Protein AF-A0A7V0T8Z2-F1 (afdb_monomer_lite)

Secondary structure (DSSP, 8-state):
-------EEEE--TT-SB--GGG-SEEEEEEEE-SSEEEEEEEEE-TT--EEEE-SS--EEEE-------

Structure (mmCIF, N/CA/C/O backbone):
data_AF-A0A7V0T8Z2-F1
#
_entry.id   AF-A0A7V0T8Z2-F1
#
loop_
_atom_site.group_PDB
_atom_site.id
_atom_site.type_symbol
_atom_site.label_atom_id
_atom_site.label_alt_id
_atom_site.label_comp_id
_atom_site.label_asym_id
_atom_site.label_entity_id
_atom_site.label_seq_id
_atom_site.pdbx_PDB_ins_code
_atom_site.Cartn_x
_atom_site.Cartn_y
_atom_site.Cartn_z
_atom_site.occupancy
_atom_site.B_iso_or_equiv
_atom_site.auth_seq_id
_atom_site.auth_comp_id
_atom_site.auth_asym_id
_atom_site.auth_atom_id
_atom_site.pdbx_PDB_model_num
ATOM 1 N N . THR A 1 1 ? -15.081 26.415 9.743 1.00 43.03 1 THR A N 1
ATOM 2 C CA . THR A 1 1 ? -15.567 25.028 9.582 1.00 43.03 1 THR A CA 1
ATOM 3 C C . THR A 1 1 ? -14.623 24.133 10.355 1.00 43.03 1 THR A C 1
ATOM 5 O O . THR A 1 1 ? -13.436 24.162 10.081 1.00 43.03 1 THR A O 1
ATOM 8 N N . MET A 1 2 ? -15.098 23.466 11.409 1.00 35.22 2 MET A N 1
ATOM 9 C CA . MET A 1 2 ? -14.257 22.621 12.271 1.00 35.22 2 MET A CA 1
ATOM 10 C C . MET A 1 2 ? -13.717 21.441 11.447 1.00 35.22 2 MET A C 1
ATOM 12 O O . MET A 1 2 ? -14.482 20.549 11.088 1.00 35.22 2 MET A O 1
ATOM 16 N N . SER A 1 3 ? -12.432 21.452 11.098 1.00 47.75 3 SER A N 1
ATOM 17 C CA . SER A 1 3 ? -11.754 20.321 10.461 1.00 47.75 3 SER A CA 1
ATOM 18 C C . SER A 1 3 ? -11.428 19.288 11.536 1.00 47.75 3 SER A C 1
ATOM 20 O O . SER A 1 3 ? -10.381 19.347 12.179 1.00 47.75 3 SER A O 1
ATOM 22 N N . ASN A 1 4 ? -12.339 18.345 11.759 1.00 53.56 4 ASN A N 1
ATOM 23 C CA . ASN A 1 4 ? -12.056 17.131 12.525 1.00 53.56 4 ASN A CA 1
ATOM 24 C C . ASN A 1 4 ? -11.172 16.182 11.687 1.00 53.56 4 ASN A C 1
ATOM 26 O O . ASN A 1 4 ? -11.551 15.036 11.437 1.00 53.56 4 ASN A O 1
ATOM 30 N N . ASP A 1 5 ? -10.008 16.650 11.228 1.00 63.62 5 ASP A N 1
ATOM 31 C CA . ASP A 1 5 ? -9.095 15.883 10.372 1.00 63.62 5 ASP A CA 1
ATOM 32 C C . ASP A 1 5 ? -8.261 14.925 11.223 1.00 63.62 5 ASP A C 1
ATOM 34 O O . ASP A 1 5 ? -7.057 15.052 11.408 1.00 63.62 5 ASP A O 1
ATOM 38 N N . SER A 1 6 ? -8.941 13.921 11.765 1.00 85.56 6 SER A N 1
ATOM 39 C CA . SER A 1 6 ? -8.329 12.787 12.463 1.00 85.56 6 SER A CA 1
ATOM 40 C C . SER A 1 6 ? -7.744 11.741 11.503 1.00 85.56 6 SER A C 1
ATOM 42 O O . SER A 1 6 ? -7.431 10.621 11.906 1.00 85.56 6 SER A O 1
ATOM 44 N N . THR A 1 7 ? -7.628 12.096 10.221 1.00 94.06 7 THR A N 1
ATOM 45 C CA . THR A 1 7 ? -7.148 11.221 9.157 1.00 94.06 7 THR A CA 1
ATOM 46 C C . THR A 1 7 ? -5.843 11.751 8.586 1.00 94.06 7 THR A C 1
ATOM 48 O O . THR A 1 7 ? -5.770 12.893 8.142 1.00 94.06 7 THR A O 1
ATOM 51 N N . PHE A 1 8 ? -4.828 10.895 8.547 1.00 96.06 8 PHE A N 1
ATOM 52 C CA . PHE A 1 8 ? -3.569 11.155 7.861 1.00 96.06 8 PHE A CA 1
ATOM 53 C C . PHE A 1 8 ? -3.513 10.314 6.592 1.00 96.06 8 PHE A C 1
ATOM 55 O O . PHE A 1 8 ? -3.780 9.113 6.633 1.00 96.06 8 PHE A O 1
ATOM 62 N N . ILE A 1 9 ? -3.151 10.938 5.473 1.00 96.81 9 ILE A N 1
ATOM 63 C CA . ILE A 1 9 ? -2.980 10.272 4.179 1.00 96.81 9 ILE A CA 1
ATOM 64 C C . ILE A 1 9 ? -1.564 10.560 3.698 1.00 96.81 9 ILE A C 1
ATOM 66 O O . ILE A 1 9 ? -1.116 11.707 3.730 1.00 96.81 9 ILE A O 1
ATOM 70 N N . GLY A 1 10 ? -0.855 9.527 3.256 1.00 97.12 10 GLY A N 1
ATOM 71 C CA . GLY A 1 10 ? 0.500 9.666 2.745 1.00 97.12 10 GLY A CA 1
ATOM 72 C C . GLY A 1 10 ? 0.826 8.619 1.697 1.00 97.12 10 GLY A C 1
ATOM 73 O O . GLY A 1 10 ? 0.282 7.516 1.702 1.00 97.12 10 GLY A O 1
ATOM 74 N N . ASN A 1 11 ? 1.738 8.966 0.798 1.00 97.88 11 ASN A N 1
ATOM 75 C CA . ASN A 1 11 ? 2.246 8.046 -0.204 1.00 97.88 11 ASN A CA 1
ATOM 76 C C . ASN A 1 11 ? 3.716 8.321 -0.522 1.00 97.88 11 ASN A C 1
ATOM 78 O O . ASN A 1 11 ? 4.212 9.442 -0.385 1.00 97.88 11 ASN A O 1
ATOM 82 N N . THR A 1 12 ? 4.414 7.300 -1.008 1.00 97.81 12 THR A N 1
ATOM 83 C CA . THR A 1 12 ? 5.747 7.475 -1.597 1.00 97.81 12 THR A CA 1
ATOM 84 C C . THR A 1 12 ? 5.673 8.348 -2.844 1.00 97.81 12 THR A C 1
ATOM 86 O O . THR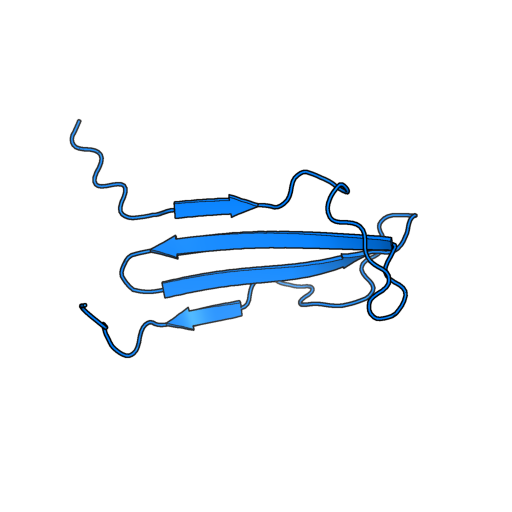 A 1 12 ? 4.742 8.238 -3.647 1.00 97.81 12 THR A O 1
ATOM 89 N N . LYS A 1 13 ? 6.698 9.173 -3.065 1.00 97.25 13 LYS A N 1
ATOM 90 C CA . LYS A 1 13 ? 6.768 10.039 -4.242 1.00 97.25 13 LYS A CA 1
ATOM 91 C C . LYS A 1 13 ? 7.115 9.240 -5.500 1.00 97.25 13 LYS A C 1
ATOM 93 O O . LYS A 1 13 ? 8.273 8.889 -5.716 1.00 97.25 13 LYS A O 1
ATOM 98 N N . ALA A 1 14 ? 6.118 9.014 -6.356 1.00 93.12 14 ALA A N 1
ATOM 99 C CA . ALA A 1 14 ? 6.264 8.351 -7.655 1.00 93.12 14 ALA A CA 1
ATOM 100 C C . ALA A 1 14 ? 7.162 7.094 -7.572 1.00 93.12 14 ALA A C 1
ATOM 102 O O . ALA A 1 14 ? 6.928 6.226 -6.739 1.00 93.12 14 ALA A O 1
ATOM 103 N N . ARG A 1 15 ? 8.206 7.010 -8.405 1.00 96.62 15 ARG A N 1
ATOM 104 C CA . ARG A 1 15 ? 9.163 5.890 -8.452 1.00 96.62 15 ARG A CA 1
ATOM 105 C C . ARG A 1 15 ? 10.428 6.130 -7.610 1.00 96.62 15 ARG A C 1
ATOM 107 O O . ARG A 1 15 ? 11.444 5.485 -7.837 1.00 96.62 15 ARG A O 1
ATOM 114 N N . GLN A 1 16 ? 10.409 7.093 -6.683 1.00 97.31 16 GLN A N 1
ATOM 115 C CA . GLN A 1 16 ? 11.613 7.522 -5.951 1.00 97.31 16 GLN A CA 1
ATOM 116 C C . GLN A 1 16 ? 11.983 6.605 -4.778 1.00 97.31 16 GLN A C 1
ATOM 118 O O . GLN A 1 16 ? 13.081 6.716 -4.241 1.00 97.31 16 GLN A O 1
ATOM 123 N N . CYS A 1 17 ? 11.102 5.678 -4.395 1.00 97.44 17 CYS A N 1
ATOM 124 C CA . CYS A 1 17 ? 11.433 4.611 -3.456 1.00 97.44 17 CYS A CA 1
ATOM 125 C C . CYS A 1 17 ? 12.024 3.423 -4.232 1.00 97.44 17 CYS A C 1
ATOM 127 O O . CYS A 1 17 ? 11.331 2.460 -4.554 1.00 97.44 17 CYS A O 1
ATOM 129 N N . GLY A 1 18 ? 13.298 3.539 -4.610 1.00 96.88 18 GLY A N 1
ATOM 130 C CA . GLY A 1 18 ? 14.025 2.472 -5.301 1.00 96.88 18 GLY A CA 1
ATOM 131 C C . GLY A 1 18 ? 14.301 1.270 -4.393 1.00 96.88 18 GLY A C 1
ATOM 132 O O . GLY A 1 18 ? 14.431 1.412 -3.178 1.00 96.88 18 GLY A O 1
ATOM 133 N N . GLY A 1 19 ? 14.422 0.083 -4.983 1.00 93.00 19 GLY A N 1
ATOM 134 C CA . GLY A 1 19 ? 14.787 -1.136 -4.257 1.00 93.00 19 GLY A CA 1
ATOM 135 C C . GLY A 1 19 ? 14.670 -2.380 -5.129 1.00 93.00 19 GLY A C 1
ATOM 136 O O . GLY A 1 19 ? 13.955 -2.355 -6.119 1.00 93.00 19 GLY A O 1
ATOM 137 N N . SER A 1 20 ? 15.358 -3.459 -4.746 1.00 94.88 20 SER A N 1
ATOM 138 C CA . SER A 1 20 ? 15.473 -4.705 -5.527 1.00 94.88 20 SER A CA 1
ATOM 139 C C . SER A 1 20 ? 14.693 -5.893 -4.949 1.00 94.88 20 SER A C 1
ATOM 141 O O . SER A 1 20 ? 14.891 -7.044 -5.349 1.00 94.88 20 SER A O 1
ATOM 143 N N . LEU A 1 21 ? 13.801 -5.641 -3.983 1.00 95.94 21 LEU A N 1
ATOM 144 C CA . LEU A 1 21 ? 13.044 -6.695 -3.312 1.00 95.94 21 LEU A CA 1
ATOM 145 C C . LEU A 1 21 ? 12.245 -7.508 -4.337 1.00 95.94 21 LEU A C 1
ATOM 147 O O . LEU A 1 21 ? 11.403 -6.958 -5.049 1.00 95.94 21 LEU A O 1
ATOM 151 N N . ARG A 1 22 ? 12.510 -8.821 -4.393 1.00 95.44 22 ARG A N 1
ATOM 152 C CA . ARG A 1 22 ? 11.856 -9.774 -5.310 1.00 95.44 22 ARG A CA 1
ATOM 153 C C . A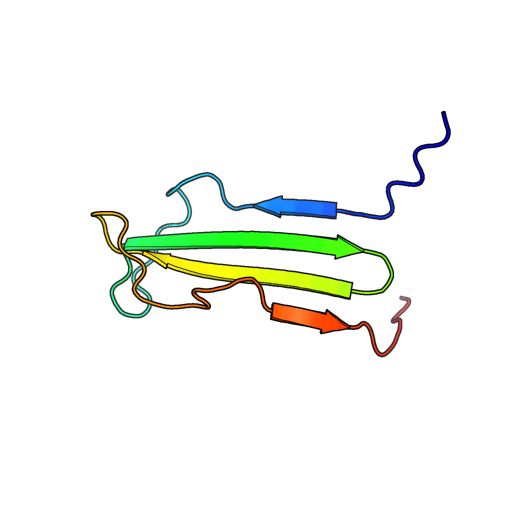RG A 1 22 ? 11.895 -9.324 -6.782 1.00 95.44 22 ARG A C 1
ATOM 155 O O . ARG A 1 22 ? 10.946 -9.561 -7.520 1.00 95.44 22 ARG A O 1
ATOM 162 N N . GLY A 1 23 ? 12.977 -8.660 -7.193 1.00 95.38 23 GLY A N 1
ATOM 163 C CA . GLY A 1 23 ? 13.178 -8.222 -8.577 1.00 95.38 23 GLY A CA 1
ATOM 164 C C . GLY A 1 23 ? 12.452 -6.931 -8.965 1.00 95.38 23 GLY A C 1
ATOM 165 O O . GLY A 1 23 ? 12.491 -6.554 -10.132 1.00 95.38 23 GLY A O 1
ATOM 166 N N . ALA A 1 24 ? 11.807 -6.236 -8.021 1.00 98.06 24 ALA A N 1
ATOM 167 C CA . ALA A 1 24 ? 11.288 -4.895 -8.282 1.00 98.06 24 ALA A CA 1
ATOM 168 C C . ALA A 1 24 ? 12.435 -3.916 -8.586 1.00 98.06 24 ALA A C 1
ATOM 170 O O . ALA A 1 24 ? 13.572 -4.142 -8.190 1.00 98.06 24 ALA A O 1
ATOM 171 N N . ALA A 1 25 ? 12.128 -2.836 -9.297 1.00 98.31 25 ALA A N 1
ATOM 172 C CA . ALA A 1 25 ? 12.995 -1.675 -9.469 1.00 98.31 25 ALA A CA 1
ATOM 173 C C . ALA A 1 25 ? 12.624 -0.552 -8.485 1.00 98.31 25 ALA A C 1
ATOM 175 O O . ALA A 1 25 ? 13.480 0.228 -8.063 1.00 98.31 25 ALA A O 1
ATOM 176 N N . TYR A 1 26 ? 11.344 -0.463 -8.116 1.00 98.56 26 TYR A N 1
ATOM 177 C CA . TYR A 1 26 ? 10.847 0.481 -7.122 1.00 98.56 26 TYR A CA 1
ATOM 178 C C . TYR A 1 26 ? 9.641 -0.085 -6.373 1.00 98.56 26 TYR A C 1
ATOM 180 O O . TYR A 1 26 ? 8.950 -0.992 -6.846 1.00 98.56 26 TYR A O 1
ATOM 188 N N . ALA A 1 27 ? 9.378 0.483 -5.203 1.00 98.38 27 ALA A N 1
ATOM 189 C CA . ALA A 1 27 ? 8.185 0.227 -4.416 1.00 98.38 27 ALA A CA 1
ATOM 190 C C . ALA A 1 27 ? 7.303 1.477 -4.351 1.00 98.38 27 ALA A C 1
ATOM 192 O O . ALA A 1 27 ? 7.785 2.608 -4.427 1.00 98.38 27 ALA A O 1
ATOM 193 N N . THR A 1 28 ? 6.002 1.269 -4.188 1.00 98.25 28 THR A N 1
ATOM 194 C CA . THR A 1 28 ? 5.073 2.321 -3.779 1.00 98.25 28 THR A CA 1
ATOM 195 C C . THR A 1 28 ? 4.397 1.921 -2.485 1.00 98.25 28 THR A C 1
ATOM 197 O O . THR A 1 28 ? 3.998 0.762 -2.350 1.00 98.25 28 THR A O 1
ATOM 200 N N . SER A 1 29 ? 4.192 2.893 -1.606 1.00 97.75 29 SER A N 1
ATOM 201 C CA . SER A 1 29 ? 3.329 2.757 -0.438 1.00 97.75 29 SER A CA 1
ATOM 202 C C . SER A 1 29 ? 2.262 3.842 -0.478 1.00 97.75 29 SER A C 1
ATOM 204 O O . SER A 1 29 ? 2.574 4.999 -0.773 1.00 97.75 29 SER A O 1
ATOM 206 N N . GLU A 1 30 ? 1.019 3.464 -0.200 1.00 98.38 30 GLU A N 1
ATOM 207 C CA . GLU A 1 30 ? -0.111 4.358 0.048 1.00 98.38 30 GLU A CA 1
ATOM 208 C C . GLU A 1 30 ? -0.697 3.999 1.414 1.00 98.38 30 GLU A C 1
ATOM 210 O O . GLU A 1 30 ? -1.055 2.844 1.659 1.00 98.38 30 GLU A O 1
ATOM 215 N N . VAL A 1 31 ? -0.778 4.980 2.309 1.00 98.25 31 VAL A N 1
ATOM 216 C CA . VAL A 1 31 ? -1.194 4.777 3.695 1.00 98.25 31 VAL A CA 1
ATOM 217 C C . VAL A 1 31 ? -2.290 5.764 4.063 1.00 98.25 31 VAL A C 1
ATOM 219 O O . VAL A 1 31 ? -2.177 6.965 3.824 1.00 98.25 31 VAL A O 1
ATOM 222 N N . THR A 1 32 ? -3.351 5.252 4.681 1.00 97.62 32 THR A N 1
ATOM 223 C CA . THR A 1 32 ? -4.380 6.059 5.347 1.00 97.62 32 THR A CA 1
ATOM 224 C C . THR A 1 32 ? -4.493 5.623 6.798 1.00 97.62 32 THR A C 1
ATOM 226 O O . THR A 1 32 ? -4.731 4.449 7.078 1.00 97.62 32 THR A O 1
ATOM 229 N N . ILE A 1 33 ? -4.351 6.563 7.725 1.00 96.56 33 ILE A N 1
ATOM 230 C CA . ILE A 1 33 ? -4.496 6.337 9.164 1.00 96.56 33 ILE A CA 1
ATOM 231 C C . ILE A 1 33 ? -5.678 7.155 9.650 1.00 96.56 33 ILE A C 1
ATOM 233 O O . ILE A 1 33 ? -5.773 8.337 9.355 1.00 96.56 33 ILE A O 1
ATOM 237 N N . THR A 1 34 ? -6.554 6.529 10.420 1.00 94.62 34 THR A N 1
ATOM 238 C CA . THR A 1 34 ? -7.692 7.158 11.103 1.00 94.62 34 THR A CA 1
ATOM 239 C C . THR A 1 34 ? -7.619 6.805 12.596 1.00 94.62 34 THR A C 1
ATOM 241 O O . THR A 1 34 ? -6.769 5.995 12.983 1.00 94.62 34 THR A O 1
ATOM 244 N N . PRO A 1 35 ? -8.526 7.296 13.460 1.00 93.19 35 PRO A N 1
ATOM 245 C CA . PRO A 1 35 ? -8.522 6.913 14.873 1.00 93.19 35 PRO A CA 1
ATOM 246 C C . PRO A 1 35 ? -8.685 5.410 15.137 1.00 93.19 35 PRO A C 1
ATOM 248 O O . PRO A 1 35 ? -8.221 4.927 16.172 1.00 93.19 35 PRO A O 1
ATOM 251 N N . SER A 1 36 ? -9.345 4.680 14.230 1.00 94.44 36 SER A N 1
ATOM 252 C CA . SER A 1 36 ? -9.753 3.284 14.434 1.00 94.44 36 SER A CA 1
ATOM 253 C C . SER A 1 36 ? -9.123 2.284 13.466 1.00 94.44 36 SER A C 1
ATOM 255 O O . SER A 1 36 ? -9.293 1.084 13.662 1.00 94.44 36 SER A O 1
ATOM 257 N N . ARG A 1 37 ? -8.421 2.734 12.420 1.00 95.88 37 ARG A N 1
ATOM 258 C CA . ARG A 1 37 ? -7.842 1.841 11.403 1.00 95.88 37 ARG A CA 1
ATOM 259 C C . ARG A 1 37 ? -6.626 2.427 10.703 1.00 95.88 37 ARG A C 1
ATOM 261 O O . ARG A 1 37 ? -6.521 3.645 10.544 1.00 95.88 37 ARG A O 1
ATOM 268 N N . LEU A 1 38 ? -5.793 1.525 10.197 1.00 97.62 38 LEU A N 1
ATOM 269 C CA . LEU A 1 38 ? -4.725 1.778 9.239 1.00 97.62 38 LEU A CA 1
ATOM 270 C C . LEU A 1 38 ? -5.012 1.000 7.951 1.00 97.62 38 LEU A C 1
ATOM 272 O O . LEU A 1 38 ? -5.356 -0.179 7.983 1.00 97.62 38 LEU A O 1
ATOM 276 N N . ILE A 1 39 ? -4.887 1.665 6.809 1.00 98.38 39 ILE A N 1
ATOM 277 C CA . ILE A 1 39 ? -4.931 1.050 5.482 1.00 98.38 39 ILE A CA 1
ATOM 278 C C . ILE A 1 39 ? -3.530 1.182 4.900 1.00 98.38 39 ILE A C 1
ATOM 280 O O . ILE A 1 39 ? -3.061 2.310 4.777 1.00 98.38 39 ILE A O 1
ATOM 284 N N . SER A 1 40 ? -2.878 0.066 4.563 1.00 98.38 40 SER A N 1
ATOM 285 C CA . SER A 1 40 ? -1.549 0.066 3.929 1.00 98.38 40 SER A CA 1
ATOM 286 C C . SER A 1 40 ? -1.598 -0.666 2.606 1.00 98.38 40 SER A C 1
ATOM 288 O O . SER A 1 40 ? -2.035 -1.821 2.548 1.00 98.38 40 SER A O 1
ATOM 290 N N . TRP A 1 41 ? -1.132 -0.017 1.546 1.00 98.50 41 TRP A N 1
ATOM 291 C CA . TRP A 1 41 ? -1.012 -0.634 0.237 1.00 98.50 41 TRP A CA 1
ATOM 292 C C . TRP A 1 41 ? 0.412 -0.550 -0.294 1.00 98.50 41 TRP A C 1
ATOM 294 O O . TRP A 1 41 ? 0.805 0.405 -0.961 1.00 98.50 41 TRP A O 1
ATOM 304 N N . ASP A 1 42 ? 1.168 -1.605 -0.008 1.00 97.94 42 ASP A N 1
ATOM 305 C CA . ASP A 1 42 ? 2.552 -1.741 -0.434 1.00 97.94 42 ASP A CA 1
ATOM 306 C C . ASP A 1 42 ? 2.649 -2.648 -1.659 1.00 97.94 42 ASP A C 1
ATOM 308 O O . ASP A 1 42 ? 2.105 -3.761 -1.691 1.00 97.94 42 ASP A O 1
ATOM 312 N N . ARG A 1 43 ? 3.336 -2.154 -2.688 1.00 98.31 43 ARG A N 1
ATOM 313 C CA . ARG A 1 43 ? 3.500 -2.830 -3.978 1.00 98.31 43 ARG A CA 1
ATOM 314 C C . ARG A 1 43 ? 4.897 -2.594 -4.523 1.00 98.31 43 ARG A C 1
ATOM 316 O O . ARG A 1 43 ? 5.436 -1.499 -4.374 1.00 98.31 43 ARG A O 1
ATOM 323 N N . GLY A 1 44 ? 5.445 -3.589 -5.207 1.00 98.44 44 GLY A N 1
ATOM 324 C CA . GLY A 1 44 ? 6.696 -3.453 -5.948 1.00 98.44 44 GLY A CA 1
ATOM 325 C C . GLY A 1 44 ? 6.490 -3.653 -7.429 1.00 98.44 44 GLY A C 1
ATOM 326 O O . GLY A 1 44 ? 5.711 -4.515 -7.837 1.00 98.44 44 GLY A O 1
ATOM 327 N N . PHE A 1 45 ? 7.220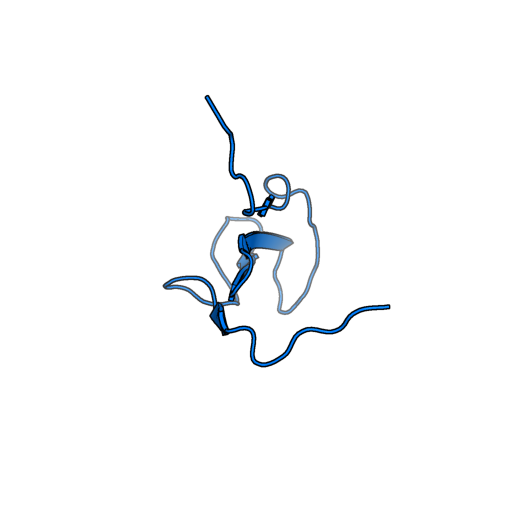 -2.876 -8.218 1.00 98.56 45 PHE A N 1
ATOM 328 C CA . PHE A 1 45 ? 7.095 -2.826 -9.666 1.00 98.56 45 PHE A CA 1
ATOM 329 C C . PHE A 1 45 ? 8.457 -2.959 -10.333 1.00 98.56 45 PHE A C 1
ATOM 331 O O . PHE A 1 45 ? 9.456 -2.487 -9.787 1.00 98.56 45 PHE A O 1
ATOM 338 N N . ASN A 1 46 ? 8.509 -3.562 -11.518 1.00 97.88 46 ASN A N 1
ATOM 339 C CA . ASN A 1 46 ? 9.704 -3.526 -12.365 1.00 97.88 46 ASN A CA 1
ATOM 340 C C . ASN A 1 46 ? 9.893 -2.137 -13.020 1.00 97.88 46 ASN A C 1
ATOM 342 O O . ASN A 1 46 ? 9.110 -1.211 -12.804 1.00 97.88 46 ASN A O 1
ATOM 346 N N . SER A 1 47 ? 10.949 -1.966 -13.820 1.00 97.19 47 SER A N 1
ATOM 347 C CA . SER A 1 47 ? 11.255 -0.696 -14.506 1.00 97.19 47 SER A CA 1
ATOM 348 C C . SER A 1 47 ? 10.179 -0.259 -15.506 1.00 97.19 47 SER A C 1
ATOM 350 O O . SER A 1 47 ? 9.986 0.942 -15.723 1.00 97.19 47 SER A O 1
ATOM 352 N N . GLU A 1 48 ? 9.463 -1.219 -16.084 1.00 97.81 48 GLU A N 1
ATOM 353 C CA . GLU A 1 48 ? 8.377 -0.994 -17.043 1.00 97.81 48 GLU A CA 1
ATOM 354 C C . GLU A 1 48 ? 7.071 -0.583 -16.341 1.00 97.81 48 GLU A C 1
ATOM 356 O O . GLU A 1 48 ? 6.209 0.053 -16.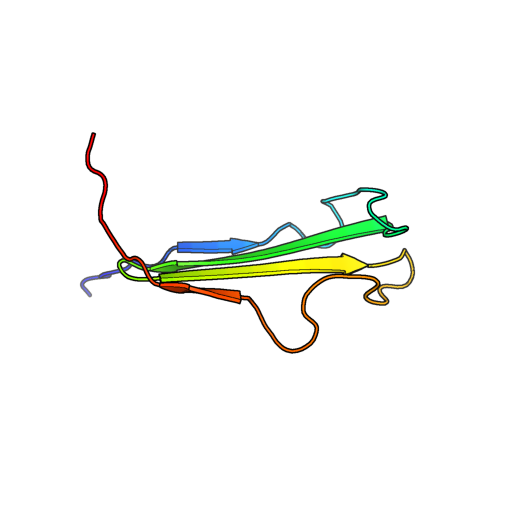942 1.00 97.81 48 GLU A O 1
ATOM 361 N N . GLY A 1 49 ? 6.978 -0.799 -15.026 1.00 97.56 49 GLY A N 1
ATOM 362 C CA . GLY A 1 49 ? 5.823 -0.446 -14.203 1.00 97.56 49 GLY A CA 1
ATOM 363 C C . GLY A 1 49 ? 4.843 -1.597 -13.989 1.00 97.56 49 GLY A C 1
ATOM 364 O O . GLY A 1 49 ? 3.736 -1.363 -13.511 1.00 97.56 49 GLY A O 1
ATOM 365 N N . GLU A 1 50 ? 5.235 -2.829 -14.304 1.00 98.06 50 GLU A N 1
ATOM 366 C CA . GLU A 1 50 ? 4.453 -4.026 -14.012 1.00 98.06 50 GLU A CA 1
ATOM 367 C C . GLU A 1 50 ? 4.609 -4.407 -12.541 1.00 98.06 50 GLU A C 1
ATOM 369 O O . GLU A 1 50 ? 5.720 -4.437 -12.004 1.00 98.06 50 GLU A O 1
ATOM 374 N N . GLN A 1 51 ? 3.491 -4.699 -11.876 1.00 98.12 51 GLN A N 1
ATOM 375 C CA . GLN A 1 51 ? 3.503 -5.089 -10.472 1.00 98.12 51 GLN A CA 1
ATOM 376 C C . GLN A 1 51 ? 4.051 -6.513 -10.321 1.00 98.12 51 GLN A C 1
ATOM 378 O O . GLN A 1 51 ? 3.483 -7.462 -10.852 1.00 98.12 51 GLN A O 1
ATOM 3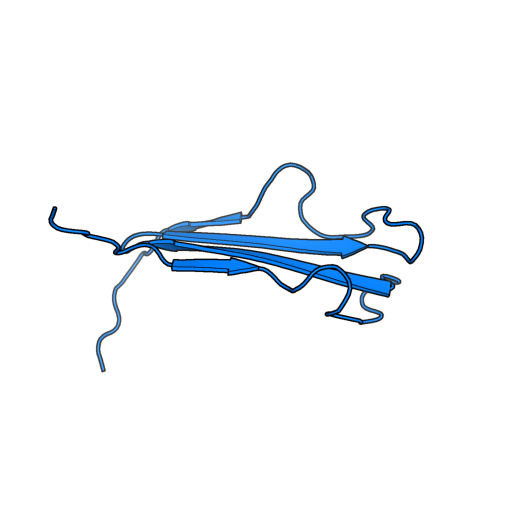83 N N . LEU A 1 52 ? 5.119 -6.666 -9.539 1.00 98.06 52 LEU A N 1
ATOM 384 C CA . LEU A 1 52 ? 5.742 -7.961 -9.254 1.00 98.06 52 LEU A CA 1
ATOM 385 C C . LEU A 1 52 ? 5.288 -8.558 -7.922 1.00 98.06 52 LEU A C 1
ATOM 387 O O . LEU A 1 52 ? 5.225 -9.776 -7.769 1.00 98.06 52 LEU A O 1
ATOM 391 N N . TRP A 1 53 ? 4.999 -7.713 -6.931 1.00 98.25 53 TRP A N 1
ATOM 392 C CA . TRP A 1 53 ? 4.566 -8.168 -5.612 1.00 98.25 53 TRP A CA 1
ATOM 393 C C . TRP A 1 53 ? 3.651 -7.163 -4.917 1.00 98.25 53 TRP A C 1
ATOM 395 O O . TRP A 1 53 ? 3.479 -6.021 -5.350 1.00 98.25 53 TRP A O 1
ATOM 405 N N . GLY A 1 54 ? 3.065 -7.610 -3.807 1.00 97.75 54 GLY A N 1
ATOM 406 C CA . GLY A 1 54 ? 2.099 -6.844 -3.028 1.00 97.75 54 GLY A CA 1
ATOM 407 C C . GLY A 1 54 ? 0.663 -7.149 -3.436 1.00 97.75 54 GLY A C 1
ATOM 408 O O . GLY A 1 54 ? 0.404 -7.947 -4.337 1.00 97.75 54 GLY A O 1
ATOM 409 N N . ALA A 1 55 ? -0.286 -6.529 -2.744 1.00 97.25 55 ALA A N 1
ATOM 410 C CA . ALA A 1 55 ? -1.700 -6.736 -3.025 1.00 97.25 55 ALA A CA 1
ATOM 411 C C . ALA A 1 55 ? -2.089 -6.091 -4.367 1.00 97.25 55 ALA A C 1
ATOM 413 O O . ALA A 1 55 ? -1.670 -4.974 -4.666 1.00 97.25 55 ALA A O 1
ATOM 414 N N . VAL A 1 56 ? -2.895 -6.780 -5.179 1.00 97.38 56 VAL A N 1
ATOM 415 C CA . VAL A 1 56 ? -3.308 -6.293 -6.514 1.00 97.38 56 VAL A CA 1
ATOM 416 C C . VAL A 1 56 ? -4.619 -5.507 -6.455 1.00 97.38 56 VAL A C 1
ATOM 418 O O . VAL A 1 56 ? -4.794 -4.530 -7.172 1.00 97.38 56 VAL A O 1
ATOM 421 N N . LYS A 1 57 ? -5.554 -5.920 -5.590 1.00 97.00 57 LYS A N 1
ATOM 422 C CA . LYS A 1 57 ? -6.922 -5.372 -5.565 1.00 97.00 57 LYS A CA 1
ATOM 423 C C . LYS A 1 57 ? -7.111 -4.182 -4.621 1.00 97.00 57 LYS A C 1
ATOM 425 O O . LYS A 1 57 ? -8.068 -3.437 -4.791 1.00 97.00 57 LYS A O 1
ATOM 430 N N . GLY A 1 58 ? -6.243 -4.017 -3.627 1.00 96.12 58 GLY A N 1
ATOM 431 C CA . GLY A 1 58 ? -6.343 -2.940 -2.646 1.00 96.12 58 GLY A CA 1
ATOM 432 C C . GLY A 1 58 ? -5.440 -3.167 -1.440 1.00 96.12 58 GLY A C 1
ATOM 433 O O . GLY A 1 58 ? -4.842 -4.234 -1.298 1.00 96.12 58 GLY A O 1
ATOM 434 N N . GLY A 1 59 ? -5.349 -2.147 -0.589 1.00 97.50 59 GLY A N 1
ATOM 435 C CA . GLY A 1 59 ? -4.556 -2.191 0.634 1.00 97.50 59 GLY A CA 1
ATOM 436 C C . GLY A 1 59 ? -5.128 -3.128 1.693 1.00 97.50 59 GLY A C 1
ATOM 437 O O . GLY A 1 59 ? -6.332 -3.382 1.757 1.00 97.50 59 GLY A O 1
ATOM 438 N N . TYR A 1 60 ? -4.246 -3.606 2.561 1.00 98.31 60 TYR A N 1
ATOM 439 C CA . TYR A 1 60 ? -4.639 -4.312 3.770 1.00 98.31 60 TYR A CA 1
ATOM 440 C C . TYR A 1 60 ? -5.291 -3.342 4.750 1.00 98.31 60 TYR A C 1
ATOM 442 O O . TYR A 1 60 ? -4.841 -2.205 4.902 1.00 98.31 60 TYR A O 1
ATOM 450 N N . ILE A 1 61 ? -6.344 -3.807 5.421 1.00 98.31 61 ILE A N 1
ATOM 451 C CA . ILE A 1 61 ? -7.062 -3.055 6.446 1.00 98.31 61 ILE A CA 1
ATOM 452 C C . ILE A 1 61 ? -6.684 -3.640 7.801 1.00 98.31 61 ILE A C 1
ATOM 454 O O . ILE A 1 61 ? -6.916 -4.819 8.056 1.00 98.31 61 ILE A O 1
ATOM 458 N N . PHE A 1 62 ? -6.112 -2.802 8.653 1.00 98.31 62 PHE A N 1
ATOM 459 C CA . PHE A 1 62 ? -5.768 -3.129 10.026 1.00 98.31 62 PHE A CA 1
ATOM 460 C C . PHE A 1 62 ? -6.674 -2.338 10.959 1.00 98.31 62 PHE A C 1
ATOM 462 O O . PHE A 1 62 ? -6.572 -1.111 11.038 1.00 98.31 62 PHE A O 1
ATOM 469 N N . ASP A 1 63 ? -7.554 -3.040 11.665 1.00 97.62 63 ASP A N 1
ATOM 470 C CA . ASP A 1 63 ? -8.402 -2.442 12.689 1.00 97.62 63 ASP A CA 1
ATOM 471 C C . ASP A 1 63 ? -7.627 -2.285 13.999 1.00 97.62 63 ASP A C 1
ATOM 473 O O . ASP A 1 63 ? -6.850 -3.151 14.414 1.00 97.62 63 ASP A O 1
ATOM 477 N N . LYS A 1 64 ? -7.828 -1.152 14.668 1.00 95.44 64 LYS A N 1
ATOM 478 C CA . LYS A 1 64 ? -7.177 -0.853 15.939 1.00 95.44 64 LYS A CA 1
ATOM 479 C C . LYS A 1 64 ? -7.843 -1.643 17.063 1.00 95.44 64 LYS A C 1
ATOM 481 O O . LYS A 1 64 ? -8.960 -1.334 17.466 1.00 95.44 64 LYS A O 1
ATOM 486 N N . ILE A 1 65 ? -7.125 -2.624 17.603 1.00 96.94 65 ILE A N 1
ATOM 487 C CA . ILE A 1 65 ? -7.620 -3.480 18.696 1.00 96.94 65 ILE A CA 1
ATOM 488 C C . ILE A 1 65 ? -7.405 -2.877 20.091 1.00 96.94 65 ILE A C 1
ATOM 490 O O . ILE A 1 65 ? -8.145 -3.181 21.021 1.00 96.94 65 ILE A O 1
ATOM 494 N N . SER A 1 66 ? -6.399 -2.017 20.251 1.00 94.75 66 SER A N 1
ATOM 495 C CA . SER A 1 66 ? -6.084 -1.348 21.513 1.00 94.75 66 SER A CA 1
ATOM 496 C C . SER A 1 66 ? -5.403 -0.001 21.262 1.00 94.75 66 SER A C 1
ATOM 498 O O . SER A 1 66 ? -4.841 0.252 20.193 1.00 94.75 66 SER A O 1
ATOM 500 N N . SER A 1 67 ? -5.488 0.898 22.244 1.00 89.25 67 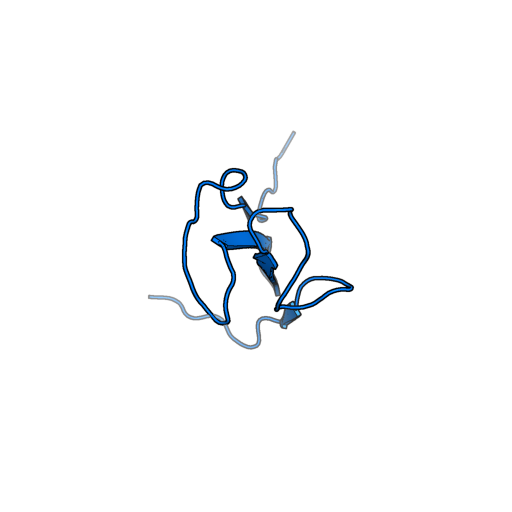SER A N 1
ATOM 501 C CA . SER A 1 67 ? -4.758 2.168 22.245 1.00 89.25 67 SER A CA 1
ATOM 502 C C . SER A 1 67 ? -3.592 2.077 23.214 1.00 89.25 67 SER A C 1
ATOM 504 O O . SER A 1 67 ? -3.776 1.665 24.355 1.00 89.25 67 SER A O 1
ATOM 506 N N . TYR A 1 68 ? -2.422 2.513 22.763 1.00 87.19 68 TYR A N 1
ATOM 507 C CA . TYR A 1 68 ? -1.280 2.757 23.631 1.00 87.19 68 TYR A CA 1
ATOM 508 C C . TYR A 1 68 ? -1.140 4.262 23.838 1.00 87.19 68 TYR A C 1
ATOM 510 O O . TYR A 1 68 ? -1.234 5.039 22.885 1.00 87.19 68 TYR A O 1
ATOM 518 N N . SER A 1 69 ? -0.942 4.652 25.089 1.00 82.88 69 SER A N 1
ATOM 519 C CA . SER A 1 69 ? -0.635 6.017 25.504 1.00 82.88 69 SER A CA 1
ATOM 520 C C . SER A 1 69 ? 0.696 5.971 26.245 1.00 82.88 69 SER A C 1
ATOM 522 O O . SER A 1 69 ? 0.924 5.034 27.012 1.00 82.88 69 SER A O 1
ATOM 524 N N . PHE A 1 70 ? 1.572 6.926 25.944 1.00 70.56 70 PHE A N 1
ATOM 525 C CA . PHE A 1 70 ? 2.877 7.081 26.585 1.00 70.56 70 PHE A CA 1
ATOM 526 C C . PHE A 1 70 ? 2.768 7.975 27.817 1.00 70.56 70 PHE A C 1
ATOM 528 O O . PHE A 1 70 ? 1.916 8.894 27.784 1.00 70.56 70 PHE A O 1
#

pLDDT: mean 92.59, std 13.15, range [35.22, 98.56]

Foldseek 3Di:
DDPPCQKDWDKDDDQPQADCVQHFGGKIWTWMDHPFKIWIWIFGHHPVRHTDDTDDPGTDIDTDPDDDDD

Sequence (70 aa):
TMSNDSTFIGNTKARQCGGSLRGAAYATSEVTITPSRLISWDRGFNSEGEQLWGAVKGGYIFDKISSYSF

Radius of gyration: 15.06 Å; chains: 1; bounding box: 31×35×44 Å